Protein AF-A0A9N9A097-F1 (afdb_monomer)

Secondary structure (DSSP, 8-state):
-----TT----HHHHHHHTT---TT--SS-HHHHH-S---TT---SHHHHHHTSHHHHS---HHHHHHHHTTPPP-PPPTT-GGG-THHHHHHHHHHHHHHT--S-HHHHHHHHHHHHHTS-HHHHHHHHHHH--

InterPro domains:
  IPR036397 Ribonuclease H superfamily [G3DSA:3.30.420.10] (58-133)

Structure (mmCIF, N/CA/C/O backbone):
data_AF-A0A9N9A097-F1
#
_entry.id   AF-A0A9N9A097-F1
#
loop_
_atom_site.group_PDB
_atom_site.id
_atom_site.type_symbol
_atom_site.label_atom_id
_atom_site.label_alt_id
_atom_site.label_comp_id
_atom_site.label_asym_id
_atom_site.label_entity_id
_atom_site.label_seq_id
_atom_site.pdbx_PDB_ins_code
_atom_site.Cartn_x
_atom_site.Cartn_y
_atom_site.Cartn_z
_atom_site.occupancy
_atom_site.B_iso_or_equiv
_atom_site.auth_seq_id
_atom_site.auth_comp_id
_atom_site.auth_asym_id
_atom_site.auth_atom_id
_atom_site.pdbx_PDB_model_num
ATOM 1 N N . THR A 1 1 ? 30.073 -19.700 -21.457 1.00 43.62 1 THR A N 1
ATOM 2 C CA . THR A 1 1 ? 30.388 -19.896 -20.025 1.00 43.62 1 THR A CA 1
ATOM 3 C C . THR A 1 1 ? 29.163 -19.504 -19.230 1.00 43.62 1 THR A C 1
ATOM 5 O O . THR A 1 1 ? 28.807 -18.333 -19.235 1.00 43.62 1 THR A O 1
ATOM 8 N N . TYR A 1 2 ? 28.448 -20.468 -18.645 1.00 43.59 2 TYR A N 1
ATOM 9 C CA . TYR A 1 2 ? 27.309 -20.169 -17.772 1.00 43.59 2 TYR A CA 1
ATOM 10 C C . TYR A 1 2 ? 27.854 -19.589 -16.468 1.00 43.59 2 TYR A C 1
ATOM 12 O O . TYR A 1 2 ? 28.442 -20.311 -15.666 1.00 43.59 2 TYR A O 1
ATOM 20 N N . VAL A 1 3 ? 27.722 -18.276 -16.285 1.00 59.16 3 VAL A N 1
ATOM 21 C CA . VAL A 1 3 ? 28.031 -17.641 -15.004 1.00 59.16 3 VAL A CA 1
ATOM 22 C C . VAL A 1 3 ? 26.901 -18.026 -14.058 1.00 59.16 3 VAL A C 1
ATOM 24 O O . VAL A 1 3 ? 25.745 -17.668 -14.292 1.00 59.16 3 VAL A O 1
ATOM 27 N N . ASN A 1 4 ? 27.216 -18.816 -13.035 1.00 60.84 4 ASN A N 1
ATOM 28 C CA . ASN A 1 4 ? 26.251 -19.131 -11.998 1.00 60.84 4 ASN A CA 1
ATOM 29 C C . ASN A 1 4 ? 26.035 -17.874 -11.140 1.00 60.84 4 ASN A C 1
ATOM 31 O O . ASN A 1 4 ? 26.912 -17.480 -10.377 1.00 60.84 4 ASN A O 1
ATOM 35 N N . LEU A 1 5 ? 24.885 -17.228 -11.323 1.00 62.75 5 LEU A N 1
ATOM 36 C CA . LEU A 1 5 ? 24.512 -15.967 -10.680 1.00 62.75 5 LEU A CA 1
ATOM 37 C C . LEU A 1 5 ? 23.407 -16.191 -9.640 1.00 62.75 5 LEU A C 1
ATOM 39 O O . LEU A 1 5 ? 22.456 -15.414 -9.579 1.00 62.75 5 LEU A O 1
ATOM 43 N N . HIS A 1 6 ? 23.481 -17.266 -8.845 1.00 61.75 6 HIS A N 1
ATOM 44 C CA . HIS A 1 6 ? 22.515 -17.503 -7.766 1.00 61.75 6 HIS A CA 1
ATOM 45 C C . HIS A 1 6 ? 22.391 -16.261 -6.863 1.00 61.75 6 HIS A C 1
ATOM 47 O O . HIS A 1 6 ? 23.299 -15.927 -6.107 1.00 61.75 6 HIS A O 1
ATOM 53 N N . GLY A 1 7 ? 21.256 -15.564 -6.979 1.00 65.12 7 GLY A N 1
ATOM 54 C CA . GLY A 1 7 ? 20.941 -14.349 -6.225 1.00 65.12 7 GLY A CA 1
ATOM 55 C C . GLY A 1 7 ? 21.549 -13.042 -6.757 1.00 65.12 7 GLY A C 1
ATOM 56 O O . GLY A 1 7 ? 21.279 -11.995 -6.176 1.00 65.12 7 GLY A O 1
ATOM 57 N N . GLN A 1 8 ? 22.328 -13.056 -7.846 1.00 73.31 8 GLN A N 1
ATOM 58 C CA . GLN A 1 8 ? 22.910 -11.844 -8.438 1.00 73.31 8 GLN A CA 1
ATOM 59 C C . GLN A 1 8 ? 22.183 -11.439 -9.723 1.00 73.31 8 GLN A C 1
ATOM 61 O O . GLN A 1 8 ? 21.962 -12.247 -10.625 1.00 73.31 8 GLN A O 1
ATOM 66 N N . SER A 1 9 ? 21.821 -10.160 -9.831 1.00 72.31 9 SER A N 1
ATOM 67 C CA . SER A 1 9 ? 21.241 -9.632 -11.063 1.00 72.31 9 SER A CA 1
ATOM 68 C C . SER A 1 9 ? 22.316 -9.562 -12.154 1.00 72.31 9 SER A C 1
ATOM 70 O O . SER A 1 9 ? 23.389 -9.000 -11.952 1.00 72.31 9 SER A O 1
ATOM 72 N N . LYS A 1 10 ? 22.029 -10.112 -13.343 1.00 79.88 10 LYS A N 1
ATOM 73 C CA . LYS A 1 10 ? 22.967 -10.113 -14.487 1.00 79.88 10 LYS A CA 1
ATOM 74 C C . LYS A 1 10 ? 23.326 -8.705 -15.004 1.00 79.88 10 LYS A C 1
ATOM 76 O O . LYS A 1 10 ? 24.257 -8.552 -15.786 1.00 79.88 10 LYS A O 1
ATOM 81 N N . GLY A 1 11 ? 22.569 -7.683 -14.598 1.00 88.12 11 GLY A N 1
ATOM 82 C CA . GLY A 1 11 ? 22.661 -6.314 -15.105 1.00 88.12 11 GLY A CA 1
ATOM 83 C C . GLY A 1 11 ? 21.854 -6.097 -16.391 1.00 88.12 11 GLY A C 1
ATOM 84 O O . GLY A 1 11 ? 21.703 -6.993 -17.221 1.00 88.12 11 GLY A O 1
ATOM 85 N N . ILE A 1 12 ? 21.322 -4.882 -16.564 1.00 90.62 12 ILE A N 1
ATOM 86 C CA . ILE A 1 12 ? 20.398 -4.542 -17.662 1.00 90.62 12 ILE A CA 1
ATOM 87 C C . ILE A 1 12 ? 21.047 -4.741 -19.039 1.00 90.62 12 ILE A C 1
ATOM 89 O O . ILE A 1 12 ? 20.423 -5.309 -19.931 1.00 90.62 12 ILE A O 1
ATOM 93 N N . GLN A 1 13 ? 22.308 -4.329 -19.209 1.00 91.00 13 GLN A N 1
ATOM 94 C CA . GLN A 1 13 ? 23.034 -4.504 -20.471 1.00 91.00 13 GLN A CA 1
ATOM 95 C C . GLN A 1 13 ? 23.124 -5.976 -20.881 1.00 91.00 13 GLN A C 1
ATOM 97 O O . GLN A 1 13 ? 22.887 -6.302 -22.042 1.00 91.00 13 GLN A O 1
ATOM 102 N N . TRP A 1 14 ? 23.443 -6.864 -19.937 1.00 90.38 14 TRP A N 1
ATOM 103 C CA . TRP A 1 14 ? 23.535 -8.296 -20.203 1.00 90.38 14 TRP A CA 1
ATOM 104 C C . TRP A 1 14 ? 22.181 -8.868 -20.625 1.00 90.38 14 TRP A C 1
ATOM 106 O O . TRP A 1 14 ? 22.087 -9.521 -21.660 1.00 90.38 14 TRP A O 1
ATOM 116 N N . VAL A 1 15 ? 21.118 -8.558 -19.875 1.00 90.38 15 VAL A N 1
ATOM 117 C CA . VAL A 1 15 ? 19.751 -9.022 -20.173 1.00 90.38 15 VAL A CA 1
ATOM 118 C C . VAL A 1 15 ? 19.280 -8.544 -21.549 1.00 90.38 15 VAL A C 1
ATOM 120 O O . VAL A 1 15 ? 18.693 -9.315 -22.304 1.00 90.38 15 VAL A O 1
ATOM 123 N N . LEU A 1 16 ? 19.552 -7.286 -21.909 1.00 91.44 16 LEU A N 1
ATOM 124 C CA . LEU A 1 16 ? 19.215 -6.759 -23.234 1.00 91.44 16 LEU A CA 1
ATOM 125 C C . LEU A 1 16 ? 20.076 -7.370 -24.345 1.00 91.44 16 LEU A C 1
ATOM 127 O O . LEU A 1 16 ? 19.585 -7.556 -25.455 1.00 91.44 16 LEU A O 1
ATOM 131 N N . SER A 1 17 ? 21.333 -7.709 -24.057 1.00 91.81 17 SER A N 1
ATOM 132 C CA . SER A 1 17 ? 22.234 -8.352 -25.020 1.00 91.81 17 SER A CA 1
ATOM 133 C C . SER A 1 17 ? 21.809 -9.795 -25.303 1.00 91.81 17 SER A C 1
ATOM 135 O O . SER A 1 17 ? 21.739 -10.181 -26.465 1.00 91.81 17 SER A O 1
ATOM 137 N N . GLU A 1 18 ? 21.433 -10.563 -24.269 1.00 91.44 18 GLU A N 1
ATOM 138 C CA . GLU A 1 18 ? 20.855 -11.915 -24.406 1.00 91.44 18 GLU A CA 1
ATOM 139 C C . GLU A 1 18 ? 19.578 -11.912 -25.266 1.00 91.44 18 GLU A C 1
ATOM 141 O O . GLU A 1 18 ? 19.274 -12.902 -25.925 1.00 91.44 18 GLU A O 1
ATOM 146 N N . ARG A 1 19 ? 18.849 -10.790 -25.292 1.00 89.25 19 ARG A N 1
ATOM 147 C CA . ARG A 1 19 ? 17.621 -10.608 -26.081 1.00 89.25 19 ARG A CA 1
ATOM 148 C C . ARG A 1 19 ? 17.844 -9.976 -27.459 1.00 89.25 19 ARG A C 1
ATOM 150 O O . ARG A 1 19 ? 16.874 -9.755 -28.171 1.00 89.25 19 ARG A O 1
ATOM 157 N N . GLY A 1 20 ? 19.084 -9.653 -27.837 1.00 91.81 20 GLY A N 1
ATOM 158 C CA . GLY A 1 20 ? 19.386 -8.990 -29.115 1.00 91.81 20 GLY A CA 1
ATOM 159 C C . GLY A 1 20 ? 18.904 -7.535 -29.209 1.00 91.81 20 GLY A C 1
ATOM 160 O O . GLY A 1 20 ? 18.773 -6.994 -30.301 1.00 91.81 20 GLY A O 1
ATOM 161 N N . LEU A 1 21 ? 18.633 -6.895 -28.069 1.00 91.00 21 LEU A N 1
ATOM 162 C CA . LEU A 1 21 ? 18.036 -5.558 -27.971 1.00 91.00 21 LEU A CA 1
ATOM 163 C C . LEU A 1 21 ? 19.042 -4.462 -27.593 1.00 91.00 21 LEU A C 1
ATOM 165 O O . LEU A 1 21 ? 18.726 -3.271 -27.648 1.00 91.00 21 LEU A O 1
ATOM 169 N N . TRP A 1 22 ? 20.255 -4.842 -27.189 1.00 91.50 22 TRP A N 1
ATOM 170 C CA . TRP A 1 22 ? 21.299 -3.889 -26.831 1.00 91.50 22 TRP A CA 1
ATOM 171 C C . TRP A 1 22 ? 21.845 -3.157 -28.065 1.00 91.50 22 TRP A C 1
ATOM 173 O O . TRP A 1 22 ? 22.306 -3.783 -29.019 1.00 91.50 22 TRP A O 1
ATOM 183 N N . LYS A 1 23 ? 21.844 -1.818 -28.027 1.00 89.31 23 LYS A N 1
ATOM 184 C CA . LYS A 1 23 ? 22.401 -0.957 -29.086 1.00 89.31 23 LYS A CA 1
ATOM 185 C C . LYS A 1 23 ? 23.711 -0.325 -28.604 1.00 89.31 23 LYS A C 1
ATOM 187 O O . LYS A 1 23 ? 23.841 0.053 -27.439 1.00 89.31 23 LYS A O 1
ATOM 192 N N . ASN A 1 24 ? 24.689 -0.178 -29.499 1.00 86.00 24 ASN A N 1
ATOM 193 C CA . ASN A 1 24 ? 25.960 0.466 -29.161 1.00 86.00 24 ASN A CA 1
ATOM 194 C C . ASN A 1 24 ? 25.735 1.901 -28.662 1.00 86.00 24 ASN A C 1
ATOM 196 O O . ASN A 1 24 ? 25.021 2.675 -29.293 1.00 86.00 24 ASN A O 1
ATOM 200 N N . ARG A 1 25 ? 26.378 2.249 -27.538 1.00 84.88 25 ARG A N 1
ATOM 201 C CA . ARG A 1 25 ? 26.228 3.541 -26.836 1.00 84.88 25 ARG A CA 1
ATOM 202 C C . ARG A 1 25 ? 24.808 3.823 -26.318 1.00 84.88 25 ARG A C 1
ATOM 204 O O . ARG A 1 25 ? 24.463 4.980 -26.087 1.00 84.88 25 ARG A O 1
ATOM 211 N N . MET A 1 26 ? 23.994 2.786 -26.105 1.00 86.62 26 MET A N 1
ATOM 212 C CA . MET A 1 26 ? 22.707 2.927 -25.426 1.00 86.62 26 MET A CA 1
ATOM 213 C C . MET A 1 26 ? 22.919 3.463 -24.006 1.00 86.62 26 MET A C 1
ATOM 215 O O . MET A 1 26 ? 23.694 2.915 -23.222 1.00 86.62 26 MET A O 1
ATOM 219 N N . MET A 1 27 ? 22.212 4.539 -23.670 1.00 88.44 27 MET A N 1
ATOM 220 C CA . MET A 1 27 ? 22.216 5.079 -22.314 1.00 88.44 27 MET A CA 1
ATOM 221 C C . MET A 1 27 ? 21.384 4.193 -21.387 1.00 88.44 27 MET A C 1
ATOM 223 O O . MET A 1 27 ? 20.347 3.666 -21.796 1.00 88.44 27 MET A O 1
ATOM 227 N N . LEU A 1 28 ? 21.802 4.081 -20.123 1.00 88.88 28 LEU A N 1
ATOM 228 C CA . LEU A 1 28 ? 21.034 3.370 -19.098 1.00 88.88 28 LEU A CA 1
ATOM 229 C C . LEU A 1 28 ? 19.674 4.048 -18.867 1.00 88.88 28 LEU A C 1
ATOM 231 O O . LEU A 1 28 ? 18.634 3.414 -19.013 1.00 88.88 28 LEU A O 1
ATOM 235 N N . GLU A 1 29 ? 19.691 5.358 -18.603 1.00 88.69 29 GLU A N 1
ATOM 236 C CA . GLU A 1 29 ? 18.505 6.183 -18.354 1.00 88.69 29 GLU A CA 1
ATOM 237 C C . GLU A 1 29 ? 18.571 7.481 -19.167 1.00 88.69 29 GLU A C 1
ATOM 239 O O . GLU A 1 29 ? 19.546 8.228 -19.075 1.00 88.69 29 GLU A O 1
ATOM 244 N N . CYS A 1 30 ? 17.520 7.779 -19.936 1.00 85.25 30 CYS A N 1
ATOM 245 C CA . CYS A 1 30 ? 17.376 9.053 -20.642 1.00 85.25 30 CYS A CA 1
ATOM 246 C C . CYS A 1 30 ? 16.690 10.109 -19.744 1.00 85.25 30 CYS A C 1
ATOM 248 O O . CYS A 1 30 ? 15.985 9.771 -18.792 1.00 85.25 30 CYS A O 1
ATOM 250 N N . ALA A 1 31 ? 16.850 11.404 -20.041 1.00 82.44 31 ALA A N 1
ATOM 251 C CA . ALA A 1 31 ? 16.208 12.475 -19.264 1.00 82.44 31 ALA A CA 1
ATOM 252 C C . ALA A 1 31 ? 14.668 12.375 -19.252 1.00 82.44 31 ALA A C 1
ATOM 254 O O . ALA A 1 31 ? 14.042 12.734 -18.257 1.00 82.44 31 ALA A O 1
ATOM 255 N N . LEU A 1 32 ? 14.065 11.848 -20.326 1.00 77.25 32 LEU A N 1
ATOM 256 C CA . LEU A 1 32 ? 12.621 11.600 -20.407 1.00 77.25 32 LEU A CA 1
ATOM 257 C C . LEU A 1 32 ? 12.183 10.498 -19.432 1.00 77.25 32 LEU A C 1
ATOM 259 O O . LEU A 1 32 ? 11.229 10.690 -18.685 1.00 77.25 32 LEU A O 1
ATOM 263 N N . TYR A 1 33 ? 12.935 9.394 -19.360 1.00 76.38 33 TYR A N 1
ATOM 264 C CA . TYR A 1 33 ? 12.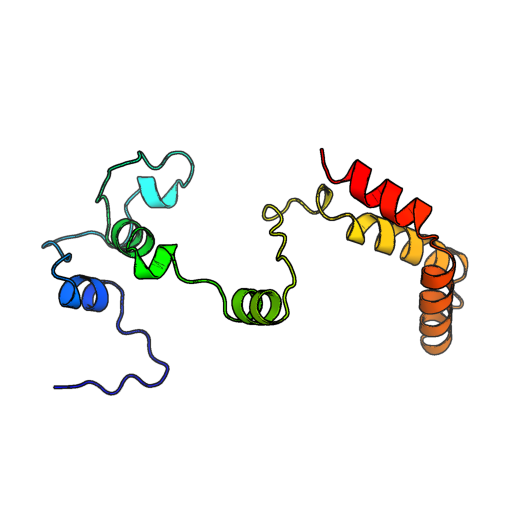678 8.299 -18.419 1.00 76.38 33 TYR A CA 1
ATOM 265 C C . TYR A 1 33 ? 12.702 8.782 -16.960 1.00 76.38 33 TYR A C 1
ATOM 267 O O . TYR A 1 33 ? 11.867 8.384 -16.152 1.00 76.38 33 TYR A O 1
ATOM 275 N N . LYS A 1 34 ? 13.610 9.710 -16.631 1.00 77.25 34 LYS A N 1
ATOM 276 C CA . LYS A 1 34 ? 13.707 10.297 -15.285 1.00 77.25 34 LYS A CA 1
ATOM 277 C C . LYS A 1 34 ? 12.527 11.195 -14.920 1.00 77.25 34 LYS A C 1
ATOM 279 O O . LYS A 1 34 ? 12.179 11.270 -13.747 1.00 77.25 34 LYS A O 1
ATOM 284 N N . LYS A 1 35 ? 11.933 11.879 -15.900 1.00 73.31 35 LYS A N 1
ATOM 285 C CA . LYS A 1 35 ? 10.835 12.822 -15.660 1.00 73.31 35 LYS A CA 1
ATOM 286 C C . LYS A 1 35 ? 9.485 12.142 -15.440 1.00 73.31 35 LYS A C 1
ATOM 288 O O . LYS A 1 35 ? 8.621 12.812 -14.908 1.00 73.31 35 LYS A O 1
ATOM 293 N N . LYS A 1 36 ? 9.315 10.856 -15.793 1.00 65.00 36 LYS A N 1
ATOM 294 C CA . LYS A 1 36 ? 8.109 10.003 -15.614 1.00 65.00 36 LYS A CA 1
ATOM 295 C C . LYS A 1 36 ? 6.761 10.540 -16.130 1.00 65.00 36 LYS A C 1
ATOM 297 O O . LYS A 1 36 ? 5.843 9.744 -16.267 1.00 65.00 36 LYS A O 1
ATOM 302 N N . ASP A 1 37 ? 6.646 11.825 -16.445 1.00 55.00 37 ASP A N 1
ATOM 303 C CA . ASP A 1 37 ? 5.352 12.485 -16.595 1.00 55.00 37 ASP A CA 1
ATOM 304 C C . ASP A 1 37 ? 4.709 12.267 -17.962 1.00 55.00 37 ASP A C 1
ATOM 306 O O . ASP A 1 37 ? 3.488 12.292 -18.053 1.00 55.00 37 ASP A O 1
ATOM 310 N N . GLN A 1 38 ? 5.481 12.018 -19.024 1.00 56.50 38 GLN A N 1
ATOM 311 C CA . GLN A 1 38 ? 4.958 11.730 -20.366 1.00 56.50 38 GLN A CA 1
ATOM 312 C C . GLN A 1 38 ? 6.004 10.918 -21.127 1.00 56.50 38 GLN A C 1
ATOM 314 O O . GLN A 1 38 ? 6.897 11.472 -21.766 1.00 56.50 38 GLN A O 1
ATOM 319 N N . ILE A 1 39 ? 5.955 9.596 -20.996 1.00 57.44 39 ILE A N 1
ATOM 320 C CA . ILE A 1 39 ? 6.742 8.704 -21.844 1.00 57.44 39 ILE A CA 1
ATOM 321 C C . ILE A 1 39 ? 5.883 8.450 -23.091 1.00 57.44 39 ILE A C 1
ATOM 323 O O . ILE A 1 39 ? 4.829 7.839 -22.944 1.00 57.44 39 ILE A O 1
ATOM 327 N N . PRO A 1 40 ? 6.256 8.937 -24.289 1.00 57.06 40 PRO A N 1
ATOM 328 C CA . PRO A 1 40 ? 5.471 8.686 -25.495 1.00 57.06 40 PRO A CA 1
ATOM 329 C C . PRO A 1 40 ? 5.416 7.183 -25.785 1.00 57.06 40 PRO A C 1
ATOM 331 O O . PRO A 1 40 ? 6.395 6.482 -25.522 1.00 57.06 40 PRO A O 1
ATOM 334 N N . ASP A 1 41 ? 4.302 6.716 -26.357 1.00 60.91 41 ASP A N 1
ATOM 335 C CA . ASP A 1 41 ? 3.970 5.289 -26.532 1.00 60.91 41 ASP A CA 1
ATOM 336 C C . ASP A 1 41 ? 5.039 4.454 -27.262 1.00 60.91 41 ASP A C 1
ATOM 338 O O . ASP A 1 41 ? 5.028 3.229 -27.181 1.00 60.91 41 ASP A O 1
ATOM 342 N N . VAL A 1 42 ? 5.984 5.080 -27.973 1.00 59.41 42 VAL A N 1
ATOM 343 C CA . VAL A 1 42 ? 6.973 4.366 -28.792 1.00 59.41 42 VAL A CA 1
ATOM 344 C C . VAL A 1 42 ? 8.328 5.082 -28.799 1.00 59.41 42 VAL A C 1
ATOM 346 O O . VAL A 1 42 ? 8.744 5.634 -29.817 1.00 59.41 42 VAL A O 1
ATOM 349 N N . ILE A 1 43 ? 9.053 5.105 -27.676 1.00 64.19 43 ILE A N 1
ATOM 350 C CA . ILE A 1 43 ? 10.463 5.534 -27.699 1.00 64.19 43 ILE A CA 1
ATOM 351 C C . ILE A 1 43 ? 11.351 4.515 -26.994 1.00 64.19 43 ILE A C 1
ATOM 353 O O . ILE A 1 43 ? 11.456 4.533 -25.772 1.00 64.19 43 ILE A O 1
ATOM 357 N N . ASP A 1 44 ? 12.118 3.753 -27.781 1.00 66.56 44 ASP A N 1
ATOM 358 C CA . ASP A 1 44 ? 13.313 2.997 -27.367 1.00 66.56 44 ASP A CA 1
ATOM 359 C C . ASP A 1 44 ? 14.435 3.934 -26.829 1.00 66.56 44 ASP A C 1
ATOM 361 O O . ASP A 1 44 ? 15.572 3.908 -27.307 1.00 66.56 44 ASP A O 1
ATOM 365 N N . CYS A 1 45 ? 14.150 4.836 -25.878 1.00 76.50 45 CYS A N 1
ATOM 366 C CA . CYS A 1 45 ? 15.045 5.956 -25.546 1.00 76.50 45 CYS A CA 1
ATOM 367 C C . CYS A 1 45 ? 16.291 5.515 -24.769 1.00 76.50 45 CYS A C 1
ATOM 369 O O . CYS A 1 45 ? 17.333 6.169 -24.831 1.00 76.50 45 CYS A O 1
ATOM 371 N N . CYS A 1 46 ? 16.166 4.459 -23.960 1.00 87.62 46 CYS A N 1
ATOM 372 C CA . CYS A 1 46 ? 17.207 3.990 -23.051 1.00 87.62 46 CYS A CA 1
ATOM 373 C C . CYS A 1 46 ? 16.982 2.536 -22.637 1.00 87.62 46 CYS A C 1
ATOM 375 O O . CYS A 1 46 ? 15.889 1.987 -22.794 1.00 87.62 46 CYS A O 1
ATOM 377 N N . ALA A 1 47 ? 18.017 1.938 -22.054 1.00 90.88 47 ALA A N 1
ATOM 378 C CA . ALA A 1 47 ? 18.008 0.555 -21.607 1.00 90.88 47 ALA A CA 1
ATOM 379 C C . ALA A 1 47 ? 16.914 0.280 -20.558 1.00 90.88 47 ALA A C 1
ATOM 381 O O . ALA A 1 47 ? 16.231 -0.739 -20.647 1.00 90.88 47 ALA A O 1
ATOM 382 N N . CYS A 1 48 ? 16.704 1.197 -19.602 1.00 88.75 48 CYS A N 1
ATOM 383 C CA . CYS A 1 48 ? 15.667 1.062 -18.576 1.00 88.75 48 CYS A CA 1
ATOM 384 C C . CYS A 1 48 ? 14.240 1.103 -19.149 1.00 88.75 48 CYS A C 1
ATOM 386 O O . CYS A 1 48 ? 13.384 0.337 -18.710 1.00 88.75 48 CYS A O 1
ATOM 388 N N . TRP A 1 49 ? 13.972 1.948 -20.149 1.00 87.19 49 TRP A N 1
ATOM 389 C CA . TRP A 1 49 ? 12.671 1.946 -20.828 1.00 87.19 49 TRP A CA 1
ATOM 390 C C . TRP A 1 49 ? 12.460 0.641 -21.596 1.00 87.19 49 TRP A C 1
ATOM 392 O O . TRP A 1 49 ? 11.423 -0.005 -21.457 1.00 87.19 49 TRP A O 1
ATOM 402 N N . LEU A 1 50 ? 13.476 0.221 -22.353 1.00 89.81 50 LEU A N 1
ATOM 403 C CA . LEU A 1 50 ? 13.394 -0.955 -23.210 1.00 89.81 50 LEU A CA 1
ATOM 404 C C . LEU A 1 50 ? 13.164 -2.233 -22.406 1.00 89.81 50 LEU A C 1
ATOM 406 O O . LEU A 1 50 ? 12.333 -3.042 -22.803 1.00 89.81 50 LEU A O 1
ATOM 410 N N . ILE A 1 51 ? 13.859 -2.398 -21.273 1.00 89.12 51 ILE A N 1
ATOM 411 C CA . ILE A 1 51 ? 13.675 -3.558 -20.392 1.00 89.12 51 ILE A CA 1
ATOM 412 C C . ILE A 1 51 ? 12.310 -3.541 -19.694 1.00 89.12 51 ILE A C 1
ATOM 414 O O . ILE A 1 51 ? 11.689 -4.595 -19.593 1.00 89.12 51 ILE A O 1
ATOM 418 N N . SER A 1 52 ? 11.826 -2.366 -19.269 1.00 86.50 52 SER A N 1
ATOM 419 C CA . SER A 1 52 ? 10.536 -2.232 -18.573 1.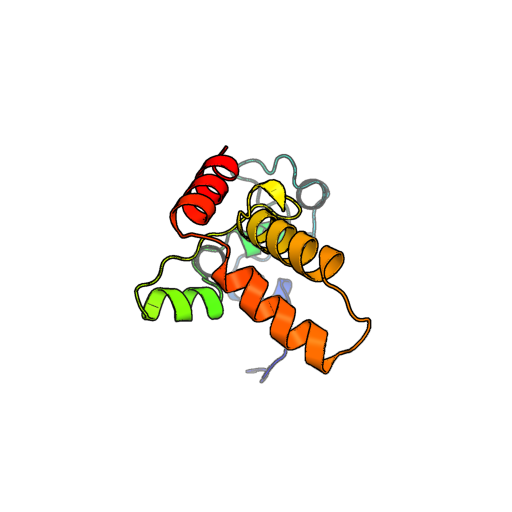00 86.50 52 SER A CA 1
ATOM 420 C C . SER A 1 52 ? 9.346 -2.571 -19.472 1.00 86.50 52 SER A C 1
ATOM 422 O O . SER A 1 52 ? 8.339 -3.059 -18.980 1.00 86.50 52 SER A O 1
ATOM 424 N N . ASN A 1 53 ? 9.477 -2.352 -20.785 1.00 85.56 53 ASN A N 1
ATOM 425 C CA . ASN A 1 53 ? 8.443 -2.658 -21.778 1.00 85.56 53 ASN A CA 1
ATOM 426 C C . ASN A 1 53 ? 8.592 -4.048 -22.418 1.00 85.56 53 ASN A C 1
ATOM 428 O O . ASN A 1 53 ? 7.875 -4.377 -23.360 1.00 85.56 53 ASN A O 1
ATOM 432 N N . GLN A 1 54 ? 9.528 -4.882 -21.955 1.00 87.06 54 GLN A N 1
ATOM 433 C CA . GLN A 1 54 ? 9.600 -6.258 -22.444 1.00 87.06 54 GLN A CA 1
ATOM 434 C C . GLN A 1 54 ? 8.395 -7.066 -21.941 1.00 87.06 54 GLN A C 1
ATOM 436 O O . GLN A 1 54 ? 8.070 -6.954 -20.757 1.00 87.06 54 GLN A O 1
ATOM 441 N N . PRO A 1 55 ? 7.807 -7.952 -22.769 1.00 85.06 55 PRO A N 1
ATOM 442 C CA . PRO A 1 55 ? 6.623 -8.733 -22.400 1.00 85.06 55 PRO A CA 1
ATOM 443 C C . PRO A 1 55 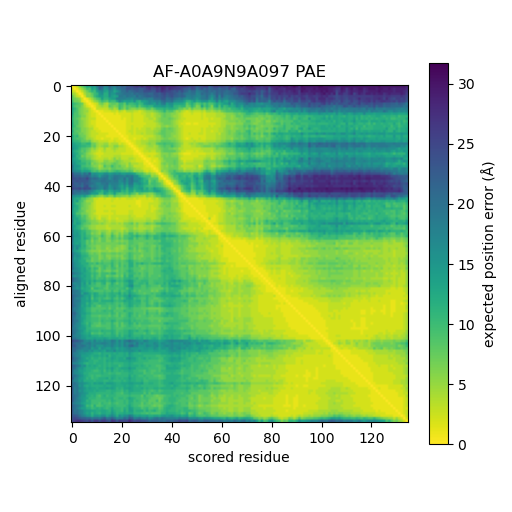? 6.774 -9.457 -21.062 1.00 85.06 55 PRO A C 1
ATOM 445 O O . PRO A 1 55 ? 5.967 -9.272 -20.164 1.00 85.06 55 PRO A O 1
ATOM 448 N N . GLY A 1 56 ? 7.895 -10.156 -20.854 1.00 85.44 56 GLY A N 1
ATOM 449 C CA . GLY A 1 56 ? 8.130 -10.879 -19.603 1.00 85.44 56 GLY A CA 1
ATOM 450 C C . GLY A 1 56 ? 8.251 -9.998 -18.354 1.00 85.44 56 GLY A C 1
ATOM 451 O O . GLY A 1 56 ? 8.134 -10.525 -17.261 1.00 85.44 56 GLY A O 1
ATOM 452 N N . PHE A 1 57 ? 8.498 -8.691 -18.487 1.00 84.56 57 PHE A N 1
ATOM 453 C CA . PHE A 1 57 ? 8.479 -7.751 -17.359 1.00 84.56 57 PHE A CA 1
ATOM 454 C C . PHE A 1 57 ? 7.095 -7.119 -17.162 1.00 84.56 57 PHE A C 1
ATOM 456 O O . PHE A 1 57 ? 6.697 -6.899 -16.023 1.00 84.56 57 PHE A O 1
ATOM 463 N N . LEU A 1 58 ? 6.357 -6.864 -18.247 1.00 83.62 58 LEU A N 1
ATOM 464 C CA . LEU A 1 58 ? 4.979 -6.361 -18.197 1.00 83.62 58 LEU A CA 1
ATOM 465 C C . LEU A 1 58 ? 3.995 -7.414 -17.666 1.00 83.62 58 LEU A C 1
ATOM 467 O O . LEU A 1 58 ? 3.077 -7.085 -16.925 1.00 83.62 58 LEU A O 1
ATOM 471 N N . GLU A 1 59 ? 4.205 -8.677 -18.029 1.00 85.19 59 GLU A N 1
ATOM 472 C CA . GLU A 1 59 ? 3.374 -9.819 -17.631 1.00 85.19 59 GLU A CA 1
ATOM 473 C C . GLU A 1 59 ? 3.749 -10.368 -16.246 1.00 85.19 59 GLU A C 1
ATOM 475 O O . GLU A 1 59 ? 3.017 -11.171 -15.666 1.00 85.19 59 GLU A O 1
ATOM 480 N N . GLN A 1 60 ? 4.899 -9.969 -15.692 1.00 85.12 60 GLN A N 1
ATOM 481 C CA . GLN A 1 60 ? 5.355 -10.495 -14.413 1.00 85.12 60 GLN A CA 1
ATOM 482 C C . GLN A 1 60 ? 4.566 -9.885 -13.253 1.00 85.12 60 GLN A C 1
ATOM 484 O O . GLN A 1 60 ? 4.785 -8.747 -12.842 1.00 85.12 60 GLN A O 1
ATOM 489 N N . HIS A 1 61 ? 3.706 -10.702 -12.652 1.00 86.62 61 HIS A N 1
ATOM 490 C CA . HIS A 1 61 ? 3.051 -10.377 -11.389 1.00 86.62 61 HIS A CA 1
ATOM 491 C C . HIS A 1 61 ? 4.030 -10.557 -10.217 1.00 86.62 61 HIS A C 1
ATOM 493 O O . HIS A 1 61 ? 4.908 -11.427 -10.234 1.00 86.62 61 HIS A O 1
ATOM 499 N N . GLY A 1 62 ? 3.881 -9.743 -9.170 1.00 89.12 62 GLY A N 1
ATOM 500 C CA . GLY A 1 62 ? 4.655 -9.916 -7.938 1.00 89.12 62 GLY A CA 1
ATOM 501 C C . GLY A 1 62 ? 4.304 -11.235 -7.241 1.00 89.12 62 GLY A C 1
ATOM 502 O O . GLY A 1 62 ? 3.163 -11.679 -7.306 1.00 89.12 62 GLY A O 1
ATOM 503 N N . GLN A 1 63 ? 5.250 -11.844 -6.520 1.00 92.19 63 GLN A N 1
ATOM 504 C CA . GLN A 1 63 ? 5.022 -13.141 -5.854 1.00 92.19 63 GLN A CA 1
ATOM 505 C C . GLN A 1 63 ? 3.804 -13.123 -4.915 1.00 92.19 63 GLN A C 1
ATOM 507 O O . GLN A 1 63 ? 3.007 -14.051 -4.917 1.00 92.19 63 GLN A O 1
ATOM 512 N N . ILE A 1 64 ? 3.620 -12.036 -4.158 1.00 93.62 64 ILE A N 1
ATOM 513 C CA . ILE A 1 64 ? 2.459 -11.864 -3.270 1.00 93.62 64 ILE A CA 1
ATOM 514 C C . ILE A 1 64 ? 1.158 -11.765 -4.077 1.00 93.62 64 ILE A C 1
ATOM 516 O O . ILE A 1 64 ? 0.147 -12.325 -3.672 1.00 93.62 64 ILE A O 1
ATOM 520 N N . GLN A 1 65 ? 1.175 -11.073 -5.219 1.00 94.75 65 GLN A N 1
ATOM 521 C CA . GLN A 1 65 ? 0.004 -10.982 -6.090 1.00 94.75 65 GLN A CA 1
ATOM 522 C C . GLN A 1 65 ? -0.373 -12.369 -6.623 1.00 94.75 65 GLN A C 1
ATOM 524 O O . GLN A 1 65 ? -1.531 -12.754 -6.512 1.00 94.75 65 GLN A O 1
ATOM 529 N N . GLN A 1 66 ? 0.608 -13.132 -7.116 1.00 94.56 66 GLN A N 1
ATOM 530 C CA . GLN A 1 66 ? 0.404 -14.498 -7.605 1.00 94.56 66 GLN A CA 1
ATOM 531 C C . GLN A 1 66 ? -0.176 -15.413 -6.521 1.00 94.56 66 GLN A C 1
ATOM 533 O O . GLN A 1 66 ? -1.106 -16.164 -6.793 1.00 94.56 66 GLN A O 1
ATOM 538 N N . GLU A 1 67 ? 0.339 -15.326 -5.293 1.00 95.94 67 GLU A N 1
ATOM 539 C CA . GLU A 1 67 ? -0.139 -16.126 -4.161 1.00 95.94 67 GLU A CA 1
ATOM 540 C C . GLU A 1 67 ? -1.577 -15.770 -3.756 1.00 95.94 67 GLU A C 1
ATOM 542 O O . GLU A 1 67 ? -2.385 -16.642 -3.454 1.00 95.94 67 GLU A O 1
ATOM 547 N N . ILE A 1 68 ? -1.934 -14.485 -3.767 1.00 96.19 68 ILE A N 1
ATOM 548 C CA . ILE A 1 68 ? -3.298 -14.048 -3.447 1.00 96.19 68 ILE A CA 1
ATOM 549 C C . ILE A 1 68 ? -4.272 -14.483 -4.555 1.00 96.19 68 ILE A C 1
ATOM 551 O O . ILE A 1 68 ? -5.355 -14.998 -4.267 1.00 96.19 68 ILE A O 1
ATOM 555 N N . GLU A 1 69 ? -3.879 -14.313 -5.819 1.00 95.38 69 GLU A N 1
ATOM 556 C CA . GLU A 1 69 ? -4.677 -14.698 -6.987 1.00 95.38 69 GLU A CA 1
ATOM 557 C C . GLU A 1 69 ? -4.851 -16.223 -7.094 1.00 95.38 69 GLU A C 1
ATOM 559 O O . GLU A 1 69 ? -5.937 -16.681 -7.450 1.00 95.38 69 GLU A O 1
ATOM 564 N N . SER A 1 70 ? -3.841 -17.022 -6.718 1.00 96.56 70 SER A N 1
ATOM 565 C CA . SER A 1 70 ? -3.920 -18.494 -6.716 1.00 96.56 70 SER A CA 1
ATOM 566 C C . SER A 1 70 ? -4.966 -19.034 -5.734 1.00 96.56 70 SER A C 1
ATOM 568 O O . SER A 1 70 ? -5.557 -20.086 -5.975 1.00 96.56 70 SER A O 1
ATOM 570 N N . HIS A 1 71 ? -5.264 -18.276 -4.676 1.00 97.25 71 HIS A N 1
ATOM 571 C CA . HIS A 1 71 ? -6.321 -18.566 -3.707 1.00 97.25 71 HIS A CA 1
ATOM 572 C C . HIS A 1 71 ? -7.693 -17.983 -4.108 1.00 97.25 71 HIS A C 1
ATOM 574 O O . HIS A 1 71 ? -8.642 -18.029 -3.326 1.00 97.25 71 HIS A O 1
ATOM 580 N N . GLY A 1 72 ? -7.831 -17.436 -5.322 1.00 96.56 72 GLY A N 1
ATOM 581 C CA . GLY A 1 72 ? -9.091 -16.898 -5.847 1.00 96.56 72 GLY A CA 1
ATOM 582 C C . GLY A 1 72 ? -9.449 -15.497 -5.339 1.00 96.56 72 GLY A C 1
ATOM 583 O O . GLY A 1 72 ? -10.574 -15.031 -5.543 1.00 96.56 72 GLY A O 1
ATOM 584 N N . HIS A 1 73 ? -8.517 -14.804 -4.682 1.00 96.81 73 HIS A N 1
ATOM 585 C CA . HIS A 1 73 ? -8.713 -13.433 -4.220 1.00 96.81 73 HIS A CA 1
ATOM 586 C C . HIS A 1 73 ? -8.271 -12.413 -5.275 1.00 96.81 73 HIS A C 1
ATOM 588 O O . HIS A 1 73 ? -7.423 -12.679 -6.122 1.00 96.81 73 HIS A O 1
ATOM 594 N N . LYS A 1 74 ? -8.842 -11.205 -5.212 1.00 93.75 74 LYS A N 1
ATOM 595 C CA . LYS A 1 74 ? -8.450 -10.082 -6.074 1.00 93.75 74 LYS A CA 1
ATOM 596 C C . LYS A 1 74 ? -7.505 -9.151 -5.328 1.00 93.75 74 LYS A C 1
ATOM 598 O O . LYS A 1 74 ? -7.785 -8.778 -4.189 1.00 93.75 74 LYS A O 1
ATOM 603 N N . VAL A 1 75 ? -6.432 -8.728 -5.990 1.00 92.75 75 VAL A N 1
ATOM 604 C CA . VAL A 1 75 ? -5.496 -7.734 -5.453 1.00 92.75 75 VAL A CA 1
ATOM 605 C C . VAL A 1 75 ? -5.933 -6.343 -5.901 1.00 92.75 75 VAL A C 1
ATOM 607 O O . VAL A 1 75 ? -6.123 -6.090 -7.088 1.00 92.75 75 VAL A O 1
ATOM 610 N N . LEU A 1 76 ? -6.102 -5.434 -4.941 1.00 89.81 76 LEU A N 1
ATOM 611 C CA . LEU A 1 76 ? -6.412 -4.029 -5.197 1.00 89.81 76 LEU A CA 1
ATOM 612 C C . LEU A 1 76 ? -5.159 -3.191 -4.944 1.00 89.81 76 LEU A C 1
ATOM 614 O O . LEU A 1 76 ? -4.689 -3.094 -3.809 1.00 89.81 76 LEU A O 1
ATOM 618 N N . PHE A 1 77 ? -4.617 -2.589 -6.002 1.00 89.25 77 PHE A N 1
ATOM 619 C CA . PHE A 1 77 ? -3.477 -1.682 -5.905 1.00 89.25 77 PHE A CA 1
ATOM 620 C C . PHE A 1 77 ? -3.955 -0.245 -5.702 1.00 89.25 77 PHE A C 1
ATOM 622 O O . PHE A 1 77 ? -4.732 0.277 -6.499 1.00 89.25 77 PHE A O 1
ATOM 629 N N . TYR A 1 78 ? -3.459 0.403 -4.650 1.00 88.56 78 TYR A N 1
ATOM 630 C CA . TYR A 1 78 ? -3.713 1.818 -4.395 1.00 88.56 78 TYR A CA 1
ATOM 631 C C . TYR A 1 78 ? -2.623 2.698 -5.018 1.00 88.56 78 TYR A C 1
ATOM 633 O O . TYR A 1 78 ? -1.453 2.294 -5.042 1.00 88.56 78 TYR A O 1
ATOM 641 N N . PRO A 1 79 ? -2.964 3.919 -5.474 1.00 89.06 79 PRO A N 1
ATOM 642 C CA . PRO A 1 79 ? -1.969 4.893 -5.894 1.00 89.06 79 PRO A CA 1
ATOM 643 C C . PRO A 1 79 ? -0.962 5.179 -4.774 1.00 89.06 79 PRO A C 1
ATOM 645 O O . PRO A 1 79 ? -1.301 5.282 -3.591 1.00 89.06 79 PRO A O 1
ATOM 648 N N . LYS A 1 80 ? 0.312 5.308 -5.146 1.00 87.19 80 LYS A N 1
ATOM 649 C CA . LYS A 1 80 ? 1.381 5.557 -4.178 1.00 87.19 80 LYS A CA 1
ATOM 650 C C . LYS A 1 80 ? 1.209 6.942 -3.549 1.00 87.19 80 LYS A C 1
ATOM 652 O O . LYS A 1 80 ? 1.033 7.909 -4.274 1.00 87.19 80 LYS A O 1
ATOM 657 N N . PHE A 1 81 ? 1.356 7.029 -2.225 1.00 88.81 81 PHE A N 1
ATOM 658 C CA . PHE A 1 81 ? 1.222 8.271 -1.444 1.00 88.81 81 PHE A CA 1
ATOM 659 C C . PHE A 1 81 ? -0.184 8.884 -1.412 1.00 88.81 81 PHE A C 1
ATOM 661 O O . PHE A 1 81 ? -0.319 10.051 -1.062 1.00 88.81 81 PHE A O 1
ATOM 668 N N . HIS A 1 82 ? -1.213 8.082 -1.691 1.00 89.94 82 HIS A N 1
ATOM 669 C CA . HIS A 1 82 ? -2.610 8.494 -1.589 1.00 89.94 82 HIS A CA 1
ATOM 670 C C . HIS A 1 82 ? -3.374 7.655 -0.548 1.00 89.94 82 HIS A C 1
ATOM 672 O O . HIS A 1 82 ? -4.198 6.805 -0.908 1.00 89.94 82 HIS A O 1
ATOM 678 N N . PRO A 1 83 ? -3.076 7.818 0.758 1.00 91.62 83 PRO A N 1
ATOM 679 C CA . PRO A 1 83 ? -3.743 7.068 1.825 1.00 91.62 83 PRO A CA 1
ATOM 680 C C . PRO A 1 83 ? -5.257 7.32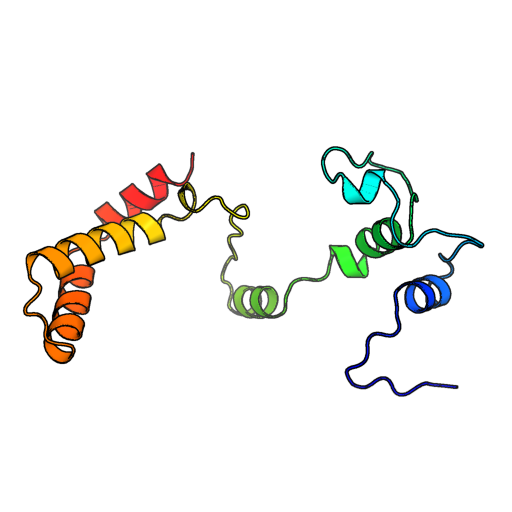6 1.897 1.00 91.62 83 PRO A C 1
ATOM 682 O O . PRO A 1 83 ? -5.989 6.489 2.417 1.00 91.62 83 PRO A O 1
ATOM 685 N N . GLU A 1 84 ? -5.751 8.438 1.346 1.00 91.75 84 GLU A N 1
ATOM 686 C CA . GLU A 1 84 ? -7.174 8.782 1.264 1.00 91.75 84 GLU A CA 1
ATOM 687 C C . GLU A 1 84 ? -8.018 7.735 0.515 1.00 91.75 84 GLU A C 1
ATOM 689 O O . GLU A 1 84 ? -9.193 7.533 0.843 1.00 91.75 84 GLU A O 1
ATOM 694 N N . PHE A 1 85 ? -7.413 7.012 -0.432 1.00 91.94 85 PHE A N 1
ATOM 695 C CA . PHE A 1 85 ? -8.081 5.939 -1.169 1.00 91.94 85 PHE A CA 1
ATOM 696 C C . PHE A 1 85 ? -8.129 4.617 -0.395 1.00 91.94 85 PHE A C 1
ATOM 698 O O . PHE A 1 85 ? -8.863 3.711 -0.779 1.00 91.94 85 PHE A O 1
ATOM 705 N N . ASN A 1 86 ? -7.396 4.483 0.712 1.00 93.50 86 ASN A N 1
ATOM 706 C CA . ASN A 1 86 ? -7.406 3.270 1.517 1.00 93.50 86 ASN A CA 1
ATOM 707 C C . ASN A 1 86 ? -8.337 3.422 2.727 1.00 93.50 86 ASN A C 1
ATOM 709 O O . ASN A 1 86 ? -7.986 4.018 3.747 1.00 93.50 86 ASN A O 1
ATOM 713 N N . TYR A 1 87 ? -9.525 2.820 2.649 1.00 94.31 87 TYR A N 1
ATOM 714 C CA . TYR A 1 87 ? -10.545 2.942 3.696 1.00 94.31 87 TYR A CA 1
ATOM 715 C C . TYR A 1 87 ? -10.101 2.399 5.067 1.00 94.31 87 TYR A C 1
ATOM 717 O O . TYR A 1 87 ? -10.702 2.751 6.090 1.00 94.31 87 TYR A O 1
ATOM 725 N N . ILE A 1 88 ? -9.043 1.574 5.120 1.00 95.19 88 ILE A N 1
ATOM 726 C CA . ILE A 1 88 ? -8.475 1.089 6.382 1.00 95.19 88 ILE A CA 1
ATOM 727 C C . ILE A 1 88 ? -7.953 2.242 7.253 1.00 95.19 88 ILE A C 1
ATOM 729 O O . ILE A 1 88 ? -7.967 2.136 8.476 1.00 95.19 88 ILE A O 1
ATOM 733 N N . GLU A 1 89 ? -7.559 3.372 6.659 1.00 95.88 89 GLU A N 1
ATOM 734 C CA . GLU A 1 89 ? -7.095 4.546 7.403 1.00 95.88 89 GLU A CA 1
ATOM 735 C C . GLU A 1 89 ? -8.212 5.146 8.267 1.00 95.88 89 GLU A C 1
ATOM 737 O O . GLU A 1 89 ? -7.985 5.528 9.418 1.00 95.88 89 GLU A O 1
ATOM 742 N N . MET A 1 90 ? -9.452 5.154 7.764 1.00 95.81 90 MET A N 1
ATOM 743 C CA . MET A 1 90 ? -10.628 5.574 8.536 1.00 95.81 90 MET A CA 1
ATOM 744 C C . MET A 1 90 ? -10.975 4.571 9.637 1.00 95.81 90 MET A C 1
ATOM 746 O O . MET A 1 90 ? -11.284 4.977 10.762 1.00 95.81 90 MET A O 1
ATOM 750 N N . TYR A 1 91 ? -10.878 3.272 9.334 1.00 96.50 91 TYR A N 1
ATOM 751 C CA . TYR A 1 91 ? -11.067 2.200 10.313 1.00 96.50 91 TYR A CA 1
ATOM 752 C C . TYR A 1 91 ? -10.093 2.356 11.491 1.00 96.50 91 TYR A C 1
ATOM 754 O O . TYR A 1 91 ? -10.509 2.462 12.649 1.00 96.50 91 TYR A O 1
ATOM 762 N N . TRP A 1 92 ? -8.800 2.500 11.194 1.00 97.06 92 TRP A N 1
ATOM 763 C CA . TRP A 1 92 ? -7.767 2.766 12.192 1.00 97.06 92 TRP A CA 1
ATOM 764 C C . TRP A 1 92 ? -7.955 4.104 12.899 1.00 97.06 92 TRP A C 1
ATOM 766 O O . TRP A 1 92 ? -7.725 4.195 14.103 1.00 97.06 92 TRP A O 1
ATOM 776 N N . GLY A 1 93 ? -8.365 5.155 12.187 1.00 96.38 93 GLY A N 1
ATOM 777 C CA . GLY A 1 93 ? -8.653 6.466 12.766 1.00 96.38 93 GLY A CA 1
ATOM 778 C C . GLY A 1 93 ? -9.722 6.396 13.857 1.00 96.38 93 GLY A C 1
ATOM 779 O O . GLY A 1 93 ? -9.537 6.944 14.946 1.00 96.38 93 GLY A O 1
ATOM 780 N N . MET A 1 94 ? -10.805 5.658 13.602 1.00 96.25 94 MET A N 1
ATOM 781 C CA . MET A 1 94 ? -11.846 5.404 14.595 1.00 96.25 94 MET A CA 1
ATOM 782 C C . MET A 1 94 ? -11.344 4.587 15.781 1.00 96.25 94 MET A C 1
ATOM 784 O O . MET A 1 94 ? -11.583 4.986 16.923 1.00 96.25 94 MET A O 1
ATOM 788 N N . ALA A 1 95 ? -10.630 3.489 15.521 1.00 96.62 95 ALA A N 1
ATOM 789 C CA . ALA A 1 95 ? -10.099 2.645 16.583 1.00 96.62 95 ALA A CA 1
ATOM 790 C C . ALA A 1 95 ? -9.164 3.444 17.505 1.00 96.62 95 ALA A C 1
ATOM 792 O O . ALA A 1 95 ? -9.361 3.487 18.718 1.00 96.62 95 ALA A O 1
ATOM 793 N N . LYS A 1 96 ? -8.228 4.204 16.918 1.00 96.19 96 LYS A N 1
ATOM 794 C CA . LYS A 1 96 ? -7.314 5.095 17.647 1.00 96.19 96 LYS A CA 1
ATOM 795 C C . LYS A 1 96 ? -8.057 6.145 18.470 1.00 96.19 96 LYS A C 1
ATOM 797 O O . LYS A 1 96 ? -7.657 6.411 19.600 1.00 96.19 96 LYS A O 1
ATOM 802 N N . LYS A 1 97 ? -9.131 6.742 17.935 1.00 96.62 97 LYS A N 1
ATOM 803 C CA . LYS A 1 97 ? -9.943 7.724 18.673 1.00 96.62 97 LYS A CA 1
ATOM 804 C C . LYS A 1 97 ? -10.548 7.103 19.934 1.00 96.62 97 LYS A C 1
ATOM 806 O O . LYS A 1 97 ? -10.446 7.712 20.995 1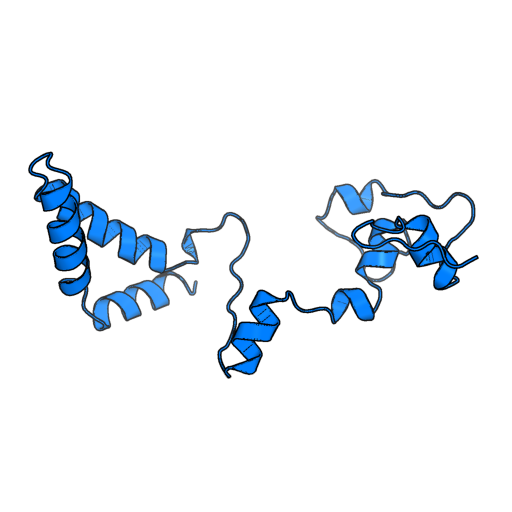.00 96.62 97 LYS A O 1
ATOM 811 N N . TYR A 1 98 ? -11.125 5.907 19.818 1.00 96.31 98 TYR A N 1
ATOM 812 C CA . TYR A 1 98 ? -11.702 5.186 20.953 1.00 96.31 98 TYR A CA 1
ATOM 813 C C . TYR A 1 98 ? -10.636 4.782 21.975 1.00 96.31 98 TYR A C 1
ATOM 815 O O . TYR A 1 98 ? -10.780 5.068 23.160 1.00 96.31 98 TYR A O 1
ATOM 823 N N . THR A 1 99 ? -9.537 4.167 21.531 1.00 95.88 99 THR A N 1
ATOM 824 C CA . THR A 1 99 ? -8.453 3.758 22.433 1.00 95.88 99 THR A CA 1
ATOM 825 C C . THR A 1 99 ? -7.859 4.962 23.164 1.00 95.88 99 THR A C 1
ATOM 827 O O . THR A 1 99 ? -7.601 4.884 24.360 1.00 95.88 99 THR A O 1
ATOM 830 N N . ARG A 1 100 ? -7.699 6.107 22.485 1.00 95.31 100 ARG A N 1
ATOM 831 C CA . ARG A 1 100 ? -7.181 7.338 23.098 1.00 95.31 100 ARG A CA 1
ATOM 832 C C . ARG A 1 100 ? -8.117 7.905 24.165 1.00 95.31 100 ARG A C 1
ATOM 834 O O . ARG A 1 100 ? -7.623 8.364 25.188 1.00 95.31 100 ARG A O 1
ATOM 841 N N . SER A 1 101 ? -9.434 7.891 23.947 1.00 96.00 101 SER A N 1
ATOM 842 C CA . SER A 1 101 ? -10.392 8.416 24.933 1.00 96.00 101 SER A CA 1
ATOM 843 C C . SER A 1 101 ? -10.538 7.537 26.178 1.00 96.00 101 SER A C 1
ATOM 845 O O . SER A 1 101 ? -11.020 8.025 27.191 1.00 96.00 101 SER A O 1
ATOM 847 N N . HIS A 1 102 ? -10.117 6.272 26.107 1.00 94.38 102 HIS A N 1
ATOM 848 C CA . HIS A 1 102 ? -10.191 5.303 27.207 1.00 94.38 102 HIS A CA 1
ATOM 849 C C . HIS A 1 102 ? -8.800 4.880 27.709 1.00 94.38 102 HIS A C 1
ATOM 851 O O . HIS A 1 102 ? -8.659 3.856 28.366 1.00 94.38 102 HIS A O 1
ATOM 857 N N . CYS A 1 103 ? -7.751 5.628 27.360 1.00 91.69 103 CYS A N 1
ATOM 858 C CA . CYS A 1 103 ? -6.374 5.242 27.643 1.00 91.69 103 CYS A CA 1
ATOM 859 C C . CYS A 1 103 ? -6.060 5.306 29.147 1.00 91.69 103 CYS A C 1
ATOM 861 O O . CYS A 1 103 ? -6.079 6.378 29.745 1.00 91.69 103 CYS A O 1
ATOM 863 N N . GLU A 1 104 ? -5.676 4.166 29.722 1.00 92.12 104 GLU A N 1
ATOM 864 C CA . GLU A 1 104 ? -5.210 4.041 31.114 1.00 92.12 104 GLU A CA 1
ATOM 865 C C . GLU A 1 104 ? -3.671 4.036 31.227 1.00 92.12 104 GLU A C 1
ATOM 867 O O . GLU A 1 104 ? -3.117 3.670 32.258 1.00 92.12 104 GLU A O 1
ATOM 872 N N . TYR A 1 105 ? -2.956 4.396 30.151 1.00 90.94 105 TYR A N 1
ATOM 873 C CA . TYR A 1 105 ? -1.483 4.406 30.081 1.00 90.94 105 TYR A CA 1
ATOM 874 C C . TYR A 1 105 ? -0.815 3.071 30.461 1.00 90.94 105 TYR A C 1
ATOM 876 O O . TYR A 1 105 ? 0.331 3.023 30.899 1.00 90.94 105 TYR A O 1
ATOM 884 N N . SER A 1 106 ? -1.524 1.966 30.234 1.00 94.69 106 SER A N 1
ATOM 885 C CA . SER A 1 106 ? -1.051 0.603 30.458 1.00 94.69 106 SER A CA 1
ATOM 886 C C . SER A 1 106 ? -1.029 -0.153 29.134 1.00 94.69 106 SER A C 1
ATOM 888 O O . SER A 1 106 ? -2.012 -0.144 28.387 1.00 94.69 106 SER A O 1
ATOM 890 N N . LEU A 1 107 ? 0.089 -0.814 28.815 1.00 93.75 107 LEU A N 1
ATOM 891 C CA . LEU A 1 107 ? 0.221 -1.573 27.568 1.00 93.75 107 LEU A CA 1
ATOM 892 C C . LEU A 1 107 ? -0.736 -2.781 27.510 1.00 93.75 107 LEU A C 1
ATOM 894 O O . LEU A 1 107 ? -1.410 -2.925 26.487 1.00 93.75 107 LEU A O 1
ATOM 898 N N . PRO A 1 108 ? -0.862 -3.623 28.561 1.00 95.44 108 PRO A N 1
ATOM 899 C CA . PRO A 1 108 ? -1.890 -4.664 28.601 1.00 95.44 108 PRO A CA 1
ATOM 900 C C . PRO A 1 108 ? -3.290 -4.106 28.346 1.00 95.44 108 PRO A C 1
ATOM 902 O O . PRO A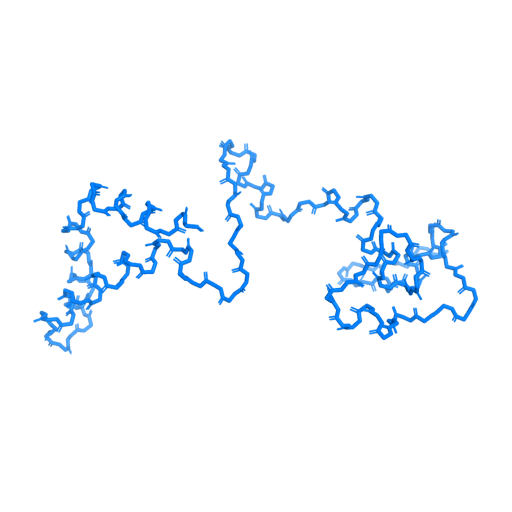 1 108 ? -4.003 -4.610 27.479 1.00 95.44 108 PRO A O 1
ATOM 905 N N . LYS A 1 109 ? -3.639 -2.995 29.007 1.00 94.62 109 LYS A N 1
ATOM 906 C CA . LYS A 1 109 ? -4.963 -2.394 28.851 1.00 94.62 109 LYS A CA 1
ATOM 907 C C . LYS A 1 109 ? -5.191 -1.822 27.457 1.00 94.62 109 LYS A C 1
ATOM 909 O O . LYS A 1 109 ? -6.252 -2.005 26.873 1.00 94.62 109 LYS A O 1
ATOM 914 N N . THR A 1 110 ? -4.169 -1.193 26.884 1.00 95.06 110 THR A N 1
ATOM 915 C CA . THR A 1 110 ? -4.198 -0.692 25.504 1.00 95.06 110 THR A CA 1
ATOM 916 C C . THR A 1 110 ? -4.525 -1.808 24.514 1.00 95.06 110 THR A C 1
ATOM 918 O O . THR A 1 110 ? -5.328 -1.592 23.610 1.00 95.06 110 THR A O 1
ATOM 921 N N . LYS A 1 111 ? -3.960 -3.011 24.690 1.00 95.56 111 LYS A N 1
ATOM 922 C CA . LYS A 1 111 ? -4.277 -4.157 23.823 1.00 95.56 111 LYS A CA 1
ATOM 923 C C . LYS A 1 111 ? -5.756 -4.532 23.910 1.00 95.56 111 LYS A C 1
ATOM 925 O O . LYS A 1 111 ? -6.395 -4.663 22.872 1.00 95.56 111 LYS A O 1
ATOM 930 N N . GLU A 1 112 ? -6.310 -4.647 25.119 1.00 95.88 112 GLU A N 1
ATOM 931 C CA . GLU A 1 112 ? -7.743 -4.920 25.321 1.00 95.88 112 GLU A CA 1
ATOM 932 C C . GLU A 1 112 ? -8.625 -3.852 24.662 1.00 95.88 112 GLU A C 1
ATOM 934 O O . GLU A 1 112 ? -9.562 -4.176 23.933 1.00 95.88 112 GLU A O 1
ATOM 939 N N . LEU A 1 113 ? -8.288 -2.575 24.866 1.00 96.75 113 LEU A N 1
ATOM 940 C CA . LEU A 1 113 ? -9.027 -1.443 24.310 1.00 96.75 113 LEU A CA 1
ATOM 941 C C . LEU A 1 113 ? -9.000 -1.412 22.783 1.00 96.75 113 LEU A C 1
ATOM 943 O O . LEU A 1 113 ? -9.982 -0.996 22.179 1.00 96.75 113 LEU A O 1
ATOM 947 N N . ILE A 1 114 ? -7.905 -1.834 22.144 1.00 95.62 114 ILE A N 1
ATOM 948 C CA . ILE A 1 114 ? -7.827 -1.935 20.679 1.00 95.62 114 ILE A CA 1
ATOM 949 C C . ILE A 1 114 ? -8.822 -2.983 20.162 1.00 95.62 114 ILE A C 1
ATOM 951 O O . ILE A 1 114 ? -9.574 -2.694 19.232 1.00 95.62 114 ILE A O 1
ATOM 955 N N . TYR A 1 115 ? -8.892 -4.163 20.788 1.00 95.88 115 TYR A N 1
ATOM 956 C CA . TYR A 1 115 ? -9.864 -5.192 20.395 1.00 95.88 115 TYR A CA 1
ATOM 957 C C . TYR A 1 115 ? -11.310 -4.735 20.609 1.00 95.88 115 TYR A C 1
ATOM 959 O O . TYR A 1 115 ? -12.156 -4.942 19.740 1.00 95.88 115 TYR A O 1
ATOM 967 N N . GLN A 1 116 ? -11.586 -4.056 21.726 1.00 96.12 116 GLN A N 1
ATOM 968 C CA . GLN A 1 116 ? -12.896 -3.449 21.972 1.00 96.12 116 GLN A CA 1
ATOM 969 C C . GLN A 1 116 ? -13.226 -2.386 20.917 1.00 96.12 116 GLN A C 1
ATOM 971 O O . GLN A 1 116 ? -14.330 -2.374 20.379 1.00 96.12 116 GLN A O 1
ATOM 976 N N . ALA A 1 117 ? -12.257 -1.540 20.558 1.00 96.75 117 ALA A N 1
ATOM 977 C CA . ALA A 1 117 ? -12.430 -0.520 19.532 1.00 96.75 117 ALA A CA 1
ATOM 978 C C . ALA A 1 117 ? -12.813 -1.128 18.178 1.00 96.75 117 ALA A C 1
ATOM 980 O O . ALA A 1 117 ? -13.706 -0.614 17.509 1.00 96.75 117 ALA A O 1
ATOM 981 N N . PHE A 1 118 ? -12.166 -2.227 17.785 1.00 96.06 118 PHE A N 1
ATOM 982 C CA . PHE A 1 118 ? -12.487 -2.941 16.550 1.00 96.06 118 PHE A CA 1
ATOM 983 C C . PHE A 1 118 ? -13.885 -3.548 16.570 1.00 96.06 118 PHE A C 1
ATOM 985 O O . PHE A 1 118 ? -14.607 -3.415 15.585 1.00 96.06 118 PHE A O 1
ATOM 992 N N . ALA A 1 119 ? -14.285 -4.158 17.689 1.00 95.88 119 ALA A N 1
ATOM 993 C CA . ALA A 1 119 ? -15.611 -4.753 17.843 1.00 95.88 119 ALA A CA 1
ATOM 994 C C . ALA A 1 119 ? -16.750 -3.716 17.779 1.00 95.88 119 ALA A C 1
ATOM 996 O O . ALA A 1 119 ? -17.868 -4.049 17.395 1.00 95.88 119 ALA A O 1
ATOM 997 N N . LEU A 1 120 ? -16.473 -2.453 18.121 1.00 95.88 120 LEU A N 1
ATOM 998 C CA . LEU A 1 120 ? -17.443 -1.355 18.048 1.00 95.88 120 LEU A CA 1
ATOM 999 C C . LEU A 1 120 ? -17.661 -0.813 16.628 1.00 95.88 120 LEU A C 1
ATOM 1001 O O . LEU A 1 120 ? -18.615 -0.065 16.393 1.00 95.88 120 LEU A O 1
ATOM 1005 N N . ILE A 1 121 ? -16.779 -1.130 15.678 1.00 96.25 121 ILE A N 1
ATOM 1006 C CA . ILE A 1 121 ? -16.902 -0.648 14.303 1.00 96.25 121 ILE A CA 1
ATOM 1007 C C . ILE A 1 121 ? -17.761 -1.642 13.521 1.00 96.25 121 ILE A C 1
ATOM 1009 O O . ILE A 1 121 ? -17.297 -2.703 13.114 1.00 96.25 121 ILE A O 1
ATOM 1013 N N . SER A 1 122 ? -19.022 -1.273 13.299 1.00 96.62 122 SER A N 1
ATOM 1014 C CA . SER A 1 122 ? -19.972 -2.114 12.573 1.00 96.62 122 SER A CA 1
ATOM 1015 C C . SER A 1 122 ? -19.624 -2.252 11.086 1.00 96.62 122 SER A C 1
ATOM 1017 O O . SER A 1 122 ? -18.974 -1.385 10.488 1.00 96.62 122 SER A O 1
ATOM 1019 N N . VAL A 1 123 ? -20.111 -3.327 10.462 1.00 96.44 123 VAL A N 1
ATOM 1020 C CA . VAL A 1 123 ? -19.901 -3.607 9.033 1.00 96.44 123 VAL A CA 1
ATOM 1021 C C . VAL A 1 123 ? -20.480 -2.492 8.157 1.00 96.44 123 VAL A C 1
ATOM 1023 O O . VAL A 1 123 ? -19.856 -2.077 7.182 1.00 96.44 123 VAL A O 1
ATOM 1026 N N . GLU A 1 124 ? -21.622 -1.917 8.538 1.00 97.06 124 GLU A N 1
ATOM 1027 C CA . GLU A 1 124 ? -22.251 -0.799 7.823 1.00 97.06 124 GLU A CA 1
ATOM 1028 C C . GLU A 1 124 ? -21.326 0.419 7.778 1.00 97.06 124 GLU A C 1
ATOM 1030 O O . GLU A 1 124 ? -21.251 1.127 6.767 1.00 97.06 124 GLU A O 1
ATOM 1035 N N . LYS A 1 125 ? -20.582 0.645 8.866 1.00 96.56 125 LYS A N 1
ATOM 1036 C CA . LYS A 1 125 ? -19.616 1.734 8.960 1.00 96.56 125 LYS A CA 1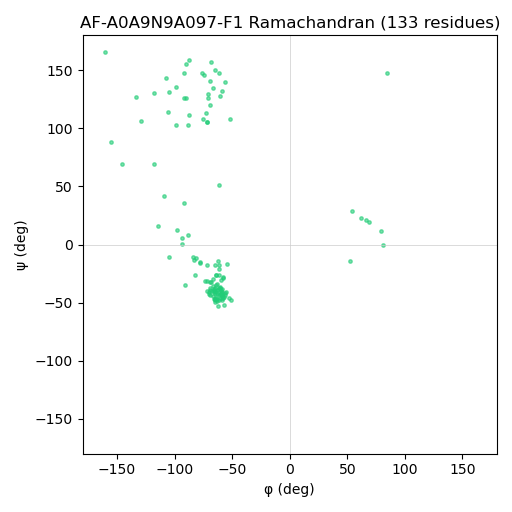
ATOM 1037 C C . LYS A 1 125 ? -18.384 1.471 8.101 1.00 96.56 125 LYS A C 1
ATOM 1039 O O . LYS A 1 125 ? -17.945 2.380 7.400 1.00 96.56 125 LYS A O 1
ATOM 1044 N N . ILE A 1 126 ? -17.897 0.229 8.069 1.00 96.00 126 ILE A N 1
ATOM 1045 C CA . ILE A 1 126 ? -16.817 -0.197 7.163 1.00 96.00 126 ILE A CA 1
ATOM 1046 C C . ILE A 1 126 ? -17.230 0.022 5.703 1.00 96.00 126 ILE A C 1
ATOM 1048 O O . ILE A 1 126 ? -16.481 0.620 4.933 1.00 96.00 126 ILE A O 1
ATOM 1052 N N . HIS A 1 127 ? -18.451 -0.365 5.324 1.00 95.75 127 HIS A N 1
ATOM 1053 C CA . HIS A 1 127 ? -18.974 -0.107 3.981 1.00 95.75 127 HIS A CA 1
ATOM 1054 C C . HIS A 1 127 ? -19.077 1.392 3.674 1.00 95.75 127 HIS A C 1
ATOM 1056 O O . HIS A 1 127 ? -18.810 1.815 2.549 1.00 95.75 127 HIS A O 1
ATOM 1062 N N . SER A 1 128 ? -19.444 2.217 4.659 1.00 96.12 128 SER A N 1
ATOM 1063 C CA . SER A 1 128 ? -19.438 3.673 4.495 1.00 96.12 128 SER A CA 1
ATOM 1064 C C . SER A 1 128 ? -18.038 4.223 4.230 1.00 96.12 128 SER A C 1
ATOM 1066 O O . SER A 1 128 ? -17.898 5.120 3.404 1.00 96.12 128 SER A O 1
ATOM 1068 N N . PHE A 1 129 ? -17.011 3.692 4.895 1.00 95.38 129 PHE A N 1
ATOM 1069 C CA . PHE A 1 129 ? -15.619 4.065 4.643 1.00 95.38 129 PHE A CA 1
ATOM 1070 C C . PHE A 1 129 ? -15.173 3.666 3.242 1.00 95.38 129 PHE A C 1
ATOM 1072 O O . PHE A 1 129 ? -14.644 4.502 2.516 1.00 95.38 129 PHE A O 1
ATOM 1079 N N . ALA A 1 130 ? -15.468 2.437 2.820 1.00 93.81 130 ALA A N 1
ATOM 1080 C CA . ALA A 1 130 ? -15.143 1.978 1.474 1.00 93.81 130 ALA A CA 1
ATOM 1081 C C . ALA A 1 130 ? -15.746 2.894 0.392 1.00 93.81 130 ALA A C 1
ATOM 1083 O O . ALA A 1 130 ? -15.043 3.297 -0.529 1.00 93.81 130 ALA A O 1
ATOM 1084 N N . ARG A 1 131 ? -17.014 3.311 0.543 1.00 94.25 131 ARG A N 1
ATOM 1085 C CA . ARG A 1 131 ? -17.664 4.251 -0.392 1.00 94.25 131 ARG A CA 1
ATOM 1086 C C . ARG A 1 131 ? -17.017 5.637 -0.421 1.00 94.25 131 ARG A C 1
ATOM 1088 O O . ARG A 1 131 ? -17.001 6.269 -1.469 1.00 94.25 131 ARG A O 1
ATOM 1095 N N . LEU A 1 132 ? -16.514 6.129 0.711 1.00 92.88 132 LEU A N 1
ATOM 1096 C CA . LEU A 1 132 ? -15.857 7.439 0.780 1.00 92.88 132 LEU A CA 1
ATOM 1097 C C . LEU A 1 132 ? -14.482 7.444 0.108 1.00 92.88 132 LEU A C 1
ATOM 1099 O O . LEU A 1 132 ? -14.087 8.472 -0.435 1.00 92.88 132 LEU A O 1
ATOM 1103 N N . SER A 1 133 ? -13.786 6.310 0.144 1.00 90.38 133 SER A N 1
ATOM 1104 C CA . SER A 1 1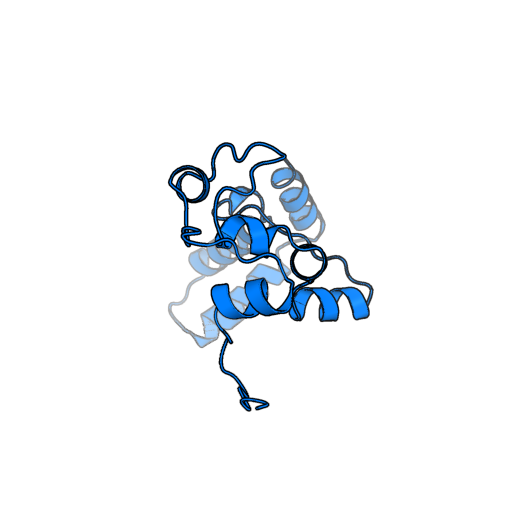33 ? -12.462 6.140 -0.452 1.00 90.38 133 SER A CA 1
ATOM 1105 C C . SER A 1 133 ? -12.484 5.800 -1.946 1.00 90.38 133 SER A C 1
ATOM 1107 O O . SER A 1 133 ? -11.440 5.846 -2.580 1.00 90.38 133 SER A O 1
ATOM 1109 N N . TYR A 1 134 ? -13.646 5.480 -2.523 1.00 80.00 134 TYR A N 1
ATOM 1110 C CA . TYR A 1 134 ? -13.798 5.118 -3.941 1.00 80.00 134 TYR A CA 1
ATOM 1111 C C . TYR 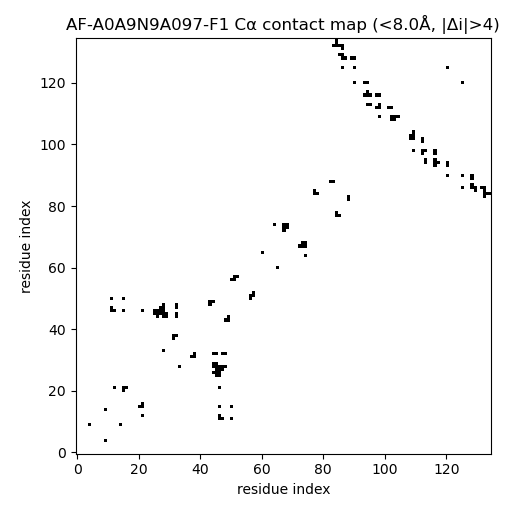A 1 134 ? -14.130 6.329 -4.840 1.00 80.00 134 TYR A C 1
ATOM 1113 O O . TYR A 1 134 ? -14.953 6.222 -5.747 1.00 80.00 134 TYR A O 1
ATOM 1121 N N . ARG A 1 135 ? -13.576 7.507 -4.531 1.00 60.09 135 ARG A N 1
ATOM 1122 C CA . ARG A 1 135 ? -13.839 8.754 -5.271 1.00 60.09 135 ARG A CA 1
ATOM 1123 C C . ARG A 1 135 ? -12.985 8.891 -6.519 1.00 60.09 135 ARG A C 1
ATOM 1125 O O . ARG A 1 135 ? -11.793 8.528 -6.440 1.00 60.09 135 ARG A O 1
#

Sequence (135 aa):
TYVNLHGQSKGIQWVLSERGLWKNRMMLECALYKKKDQIPDVIDCCACWLISNQPGFLEQHGQIQQEIESHGHKVLFYPKFHPEFNYIEMYWGMAKKYTRSHCEYSLPKTKELIYQAFALISVEKIHSFARLSYR

Solvent-accessible surface area (backbone atoms only — not comparable to full-atom values): 8451 Å² total; per-residue (Å²): 131,89,77,85,49,89,93,50,82,81,49,70,67,51,58,30,47,80,67,73,66,61,54,91,89,62,42,61,74,37,77,61,68,74,61,68,80,75,74,68,98,83,61,87,68,16,50,55,55,48,54,58,69,31,66,77,54,67,70,54,71,53,72,68,54,50,57,42,44,74,73,74,47,85,86,84,86,73,67,85,94,46,64,73,56,41,34,63,56,56,55,50,50,52,28,50,53,50,31,61,77,67,60,79,91,40,71,72,56,49,56,55,37,46,56,52,29,53,72,69,59,48,69,72,56,52,53,51,35,46,62,68,21,70,115

Organism: NCBI:txid1433469

Mean predicted aligned error: 9.28 Å

pLDDT: mean 86.97, std 12.18, range [43.59, 97.25]

Foldseek 3Di:
DPDPQVPHDPDLQVVCVVVVNDDPPFAADDPVNVVPPDDDPDDPRHSVVVVCPDPCNVVDDDPVCVVCVVVVHHDDDDDPPCCLLPLVVVLVVQLVVQLVVVPPVDPVVSVVSSVVSNVPQDPVNSVVSNVRSPD

Radius of gyration: 23.78 Å; Cα contacts (8 Å, |Δi|>4): 93; chains: 1; bounding box: 53×33×60 Å

Nearest PDB structures (foldseek):
  5cr4-assembly1_A  TM=7.880E-01  e=3.583E-02  synthetic construct
  7xof-assembly1_A  TM=2.139E-01  e=7.058E+00  Oryza sativa Japonica Group